Protein AF-A0AAU9XQN3-F1 (afdb_monomer)

Mean predicted aligned error: 7.37 Å

Organism: NCBI:txid46732

pLDDT: mean 84.92, std 5.72, range [51.22, 92.38]

Sequence (133 aa):
MNLQELLLKATAKQPYDAEVAEVLKVYSEDLNPYQLEGQLVLLPQVAASNAFDTSRFNVDDLISFFQSIDEPHKLLLSEICMLGKLLLVIPATNAASERSFSALKRVKTYLRATTGDARLNHLMTLHVHRDRT

InterPro domains:
  IPR008906 HAT, C-terminal dimerisation domain [PF05699] (82-129)
  IPR052958 Interferon-induced PKR regulator [PTHR46289] (53-132)

Solvent-accessible surface area (backbone atoms only — not comparable to full-atom values): 7722 Å² total; per-residue (Å²): 138,55,70,66,54,34,56,49,25,33,38,52,72,45,92,41,70,70,46,50,54,56,47,46,72,75,40,52,91,81,50,58,68,75,59,38,56,57,36,46,68,46,43,36,57,58,39,46,74,70,72,44,59,48,89,73,63,45,72,69,53,52,54,51,47,66,70,70,54,52,72,74,56,46,66,70,32,44,56,59,53,48,53,51,51,49,65,65,43,48,62,57,52,50,53,52,49,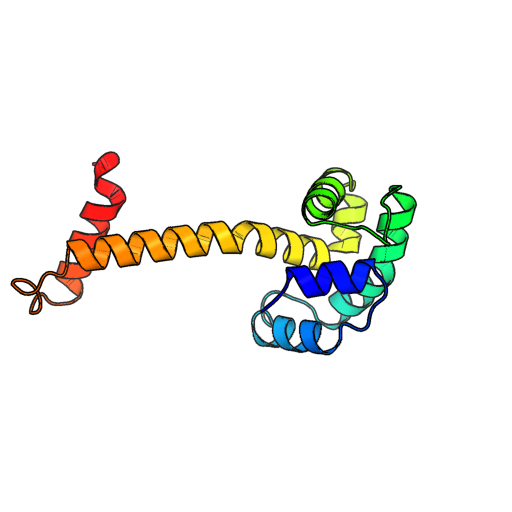51,51,50,53,54,48,45,56,69,70,54,35,84,94,44,65,84,59,53,68,72,64,46,51,54,52,47,54,52,62,77,43,50,93,80,109

Structure (mmCIF, N/CA/C/O backbone):
data_AF-A0AAU9XQN3-F1
#
_entry.id   AF-A0AAU9XQN3-F1
#
loop_
_atom_site.group_PDB
_atom_site.id
_atom_site.type_symbol
_atom_site.label_atom_id
_atom_site.label_alt_id
_atom_site.label_comp_id
_atom_site.label_asym_id
_atom_site.label_entity_id
_atom_site.label_seq_id
_atom_site.pdbx_PDB_ins_code
_atom_site.Cartn_x
_atom_site.Cartn_y
_atom_site.Cartn_z
_atom_site.occupancy
_atom_site.B_iso_or_equiv
_atom_site.auth_seq_id
_atom_site.auth_comp_id
_atom_site.auth_asym_id
_atom_site.auth_atom_id
_atom_site.pdbx_PDB_model_num
ATOM 1 N N . MET A 1 1 ? 2.549 -11.610 2.732 1.00 60.69 1 MET A N 1
ATOM 2 C CA . MET A 1 1 ? 2.180 -10.591 1.742 1.00 60.69 1 MET A CA 1
ATOM 3 C C . MET A 1 1 ? 3.193 -9.468 1.707 1.00 60.69 1 MET A C 1
ATOM 5 O O . MET A 1 1 ? 3.089 -8.503 2.458 1.00 60.69 1 MET A O 1
ATOM 9 N N . ASN A 1 2 ? 4.166 -9.595 0.813 1.00 74.12 2 ASN A N 1
ATOM 10 C CA . ASN A 1 2 ? 5.241 -8.623 0.684 1.00 74.12 2 ASN A CA 1
ATOM 11 C C . ASN A 1 2 ? 5.091 -7.839 -0.629 1.00 74.12 2 ASN A C 1
ATOM 13 O O . ASN A 1 2 ? 5.864 -8.006 -1.565 1.00 74.12 2 ASN A O 1
ATOM 17 N N . LEU A 1 3 ? 4.093 -6.947 -0.686 1.00 83.81 3 LEU A N 1
ATOM 18 C CA . LEU A 1 3 ? 3.914 -5.974 -1.784 1.00 83.81 3 LEU A CA 1
ATOM 19 C C . LEU A 1 3 ? 5.191 -5.169 -2.054 1.00 83.81 3 LEU A C 1
ATOM 21 O O . LEU A 1 3 ? 5.526 -4.861 -3.194 1.00 83.81 3 LEU A O 1
ATOM 25 N N . GLN A 1 4 ? 5.918 -4.854 -0.984 1.00 84.56 4 GLN A N 1
ATOM 26 C CA . GLN A 1 4 ? 7.221 -4.217 -1.066 1.00 84.56 4 GLN A CA 1
ATOM 27 C C . GLN A 1 4 ? 8.232 -5.100 -1.805 1.00 84.56 4 GLN A C 1
ATOM 29 O O . GLN A 1 4 ? 8.911 -4.617 -2.703 1.00 84.56 4 GLN A O 1
ATOM 34 N N . GLU A 1 5 ? 8.323 -6.389 -1.468 1.00 86.06 5 GLU A N 1
ATOM 35 C CA . GLU A 1 5 ? 9.248 -7.306 -2.142 1.00 86.06 5 GLU A CA 1
ATOM 36 C C . GLU A 1 5 ? 8.903 -7.470 -3.619 1.00 86.06 5 GLU A C 1
ATOM 38 O O . GLU A 1 5 ? 9.823 -7.518 -4.426 1.00 86.06 5 GLU A O 1
ATOM 43 N N . LEU A 1 6 ? 7.617 -7.474 -3.988 1.00 86.94 6 LEU A N 1
ATOM 44 C CA . LEU A 1 6 ? 7.200 -7.486 -5.391 1.00 86.94 6 LEU A CA 1
ATOM 45 C C . LEU A 1 6 ? 7.822 -6.315 -6.165 1.00 86.94 6 LEU A C 1
ATOM 47 O O . LEU A 1 6 ? 8.483 -6.524 -7.181 1.00 86.94 6 LEU A O 1
ATOM 51 N N . LEU A 1 7 ? 7.638 -5.085 -5.677 1.00 85.06 7 LEU A N 1
ATOM 52 C CA . LEU A 1 7 ? 8.134 -3.891 -6.365 1.00 85.06 7 LEU A CA 1
ATOM 53 C C . LEU A 1 7 ? 9.666 -3.823 -6.372 1.00 85.06 7 LEU A C 1
ATOM 55 O O . LEU A 1 7 ? 10.246 -3.455 -7.390 1.00 85.06 7 LEU A O 1
ATOM 59 N N . LEU A 1 8 ? 10.324 -4.222 -5.279 1.00 86.00 8 LEU A N 1
ATOM 60 C CA . LEU A 1 8 ? 11.788 -4.250 -5.195 1.00 86.00 8 LEU A CA 1
ATOM 61 C C . LEU A 1 8 ? 12.414 -5.337 -6.083 1.00 86.00 8 LEU A C 1
ATOM 63 O O . LEU A 1 8 ? 13.459 -5.122 -6.692 1.00 86.00 8 LEU A O 1
ATOM 67 N N . LYS A 1 9 ? 11.783 -6.508 -6.195 1.00 86.62 9 LYS A N 1
ATOM 68 C CA . LYS A 1 9 ? 12.234 -7.562 -7.114 1.00 86.62 9 LYS A CA 1
ATOM 69 C C . LYS A 1 9 ? 12.000 -7.160 -8.563 1.00 86.62 9 LYS A C 1
ATOM 71 O O . LYS A 1 9 ? 12.879 -7.379 -9.396 1.00 86.62 9 LYS A O 1
ATOM 76 N N . ALA A 1 10 ? 10.863 -6.526 -8.852 1.00 86.00 10 ALA A N 1
ATOM 77 C CA . ALA A 1 10 ? 10.559 -6.009 -10.177 1.00 86.00 10 ALA A CA 1
ATOM 78 C C . ALA A 1 10 ? 11.590 -4.962 -10.622 1.00 86.00 10 ALA A C 1
ATOM 80 O O . ALA A 1 10 ? 12.170 -5.124 -11.694 1.00 86.00 10 ALA A O 1
ATOM 81 N N . THR A 1 11 ? 11.904 -3.957 -9.791 1.00 83.31 11 THR A N 1
ATOM 82 C CA . THR A 1 11 ? 12.933 -2.938 -10.097 1.00 83.31 11 THR A CA 1
ATOM 83 C C . THR A 1 11 ? 14.315 -3.554 -10.311 1.00 83.31 11 THR A C 1
ATOM 85 O O . THR A 1 11 ? 15.015 -3.173 -11.251 1.00 83.31 11 THR A O 1
ATOM 88 N N . ALA A 1 12 ? 14.682 -4.545 -9.495 1.00 84.00 12 ALA A N 1
ATOM 89 C CA . ALA A 1 12 ? 15.958 -5.252 -9.571 1.00 84.00 12 ALA A CA 1
ATOM 90 C C . ALA A 1 12 ? 16.032 -6.313 -10.690 1.00 84.00 12 ALA A C 1
ATOM 92 O O . ALA A 1 12 ? 17.059 -6.982 -10.821 1.00 84.00 12 ALA A O 1
ATOM 93 N N . LYS A 1 13 ? 14.970 -6.486 -11.497 1.00 81.75 13 LYS A N 1
ATOM 94 C CA . LYS A 1 13 ? 14.850 -7.525 -12.543 1.00 81.75 13 LYS A CA 1
ATOM 95 C C . LYS A 1 13 ? 15.032 -8.959 -12.017 1.00 81.75 13 LYS A C 1
ATOM 97 O O . LYS A 1 13 ? 15.555 -9.826 -12.715 1.00 81.75 13 LYS A O 1
ATOM 102 N N . GLN A 1 14 ? 14.626 -9.203 -10.777 1.00 83.88 14 GLN A N 1
ATOM 103 C CA . GLN A 1 14 ? 14.620 -10.525 -10.152 1.00 83.88 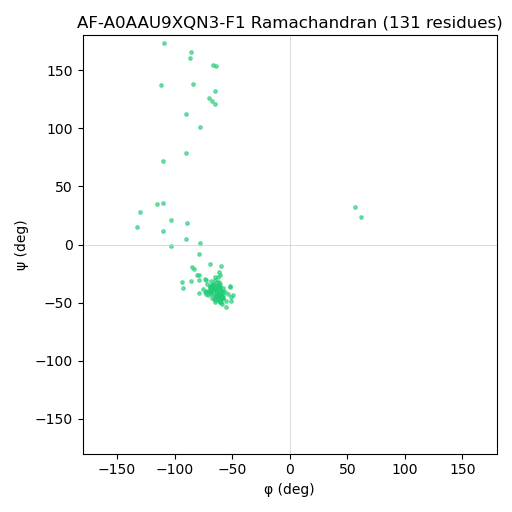14 GLN A CA 1
ATOM 104 C C . GLN A 1 14 ? 13.311 -11.270 -10.464 1.00 83.88 14 GLN A C 1
ATOM 106 O O . GLN A 1 14 ? 12.329 -10.626 -10.827 1.00 83.88 14 GLN A O 1
ATOM 111 N N . PRO A 1 15 ? 13.260 -12.608 -10.325 1.00 84.31 15 PRO A N 1
ATOM 112 C CA . PRO A 1 15 ? 12.004 -13.346 -10.457 1.00 84.31 15 PRO A CA 1
ATOM 113 C C . PRO A 1 15 ? 11.023 -12.953 -9.341 1.00 84.31 15 PRO A C 1
ATOM 115 O O . PRO A 1 15 ? 11.405 -12.926 -8.169 1.00 84.31 15 PRO A O 1
ATOM 118 N N . TYR A 1 16 ?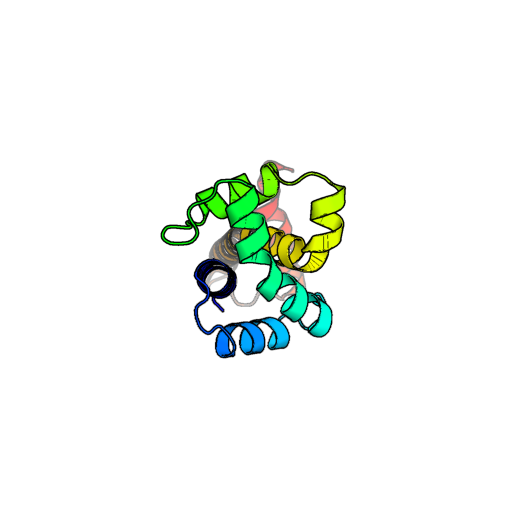 9.773 -12.662 -9.712 1.00 86.25 16 TYR A N 1
ATOM 119 C CA . TYR A 1 16 ? 8.720 -12.168 -8.809 1.00 86.25 16 TYR A CA 1
ATOM 120 C C . TYR A 1 16 ? 7.371 -12.909 -8.950 1.00 86.25 16 TYR A C 1
ATOM 122 O O . TYR A 1 16 ? 6.331 -12.428 -8.496 1.00 86.25 16 TYR A O 1
ATOM 130 N N . ASP A 1 17 ? 7.364 -14.079 -9.600 1.00 83.88 17 ASP A N 1
ATOM 131 C CA . ASP A 1 17 ? 6.136 -14.809 -9.959 1.00 83.88 17 ASP A CA 1
ATOM 132 C C . ASP A 1 17 ? 5.320 -15.251 -8.731 1.00 83.88 17 ASP A C 1
ATOM 134 O O . ASP A 1 17 ? 4.087 -15.247 -8.746 1.00 83.88 17 ASP A O 1
ATOM 138 N N . ALA A 1 18 ? 6.003 -15.611 -7.640 1.00 85.12 18 ALA A N 1
ATOM 139 C CA . ALA A 1 18 ? 5.359 -16.038 -6.401 1.00 85.12 18 ALA A CA 1
ATOM 140 C C . ALA A 1 18 ? 4.643 -14.869 -5.705 1.00 85.12 18 ALA A C 1
ATOM 142 O O . ALA A 1 18 ? 3.529 -15.023 -5.200 1.00 85.12 18 ALA A O 1
ATOM 143 N N . GLU A 1 19 ? 5.269 -13.695 -5.706 1.00 86.00 19 GLU A N 1
ATOM 144 C CA . GLU A 1 19 ? 4.749 -12.481 -5.092 1.00 86.00 19 GLU A CA 1
ATOM 145 C C . GLU A 1 19 ? 3.557 -11.933 -5.876 1.00 86.00 19 GLU A C 1
ATOM 147 O O . GLU A 1 19 ? 2.557 -11.550 -5.269 1.00 86.00 19 GLU A O 1
ATOM 152 N N . VAL A 1 20 ? 3.616 -11.954 -7.214 1.00 85.94 20 VAL A N 1
ATOM 153 C CA . VAL A 1 20 ? 2.475 -11.577 -8.067 1.00 85.94 20 VAL A CA 1
ATOM 154 C C . VAL A 1 20 ? 1.272 -12.470 -7.776 1.00 85.94 20 VAL A C 1
ATOM 156 O O . VAL A 1 20 ? 0.169 -11.963 -7.574 1.00 85.94 20 VAL A O 1
ATOM 159 N N . ALA A 1 21 ? 1.471 -13.788 -7.677 1.00 86.19 21 ALA A N 1
ATOM 160 C CA . ALA A 1 21 ? 0.389 -14.721 -7.377 1.00 86.19 21 ALA A CA 1
ATOM 161 C C . ALA A 1 21 ? -0.239 -14.479 -5.989 1.00 86.19 21 ALA A C 1
ATOM 163 O O . ALA A 1 21 ? -1.463 -14.543 -5.845 1.00 86.19 21 ALA A O 1
ATOM 164 N N . GLU A 1 22 ? 0.569 -14.175 -4.965 1.00 86.56 22 GLU A N 1
ATOM 165 C CA . GLU A 1 22 ? 0.059 -13.830 -3.630 1.00 86.56 22 GLU A CA 1
ATOM 166 C C . GLU A 1 22 ? -0.733 -12.512 -3.654 1.00 86.56 22 GLU A C 1
ATOM 168 O O . GLU A 1 22 ? -1.811 -12.427 -3.062 1.00 86.56 22 GLU A O 1
ATOM 173 N N . VAL A 1 23 ? -0.232 -11.501 -4.371 1.00 85.94 23 VAL A N 1
ATOM 174 C CA . VAL A 1 23 ? -0.876 -10.186 -4.493 1.00 85.94 23 VAL A CA 1
ATOM 175 C C . VAL A 1 23 ? -2.210 -10.281 -5.223 1.00 85.94 23 VAL A C 1
ATOM 177 O O . VAL A 1 23 ? -3.216 -9.793 -4.707 1.00 85.94 23 VAL A O 1
ATOM 180 N N . LEU A 1 24 ? -2.254 -10.975 -6.359 1.00 86.38 24 LEU A N 1
ATOM 181 C CA . LEU A 1 24 ? -3.484 -11.170 -7.125 1.00 86.38 24 LEU A CA 1
ATOM 182 C C . LEU A 1 24 ? -4.520 -12.001 -6.364 1.00 86.38 24 LEU A C 1
ATOM 184 O O . LEU A 1 24 ? -5.714 -11.777 -6.518 1.00 86.38 24 LEU A O 1
ATOM 188 N N . LYS A 1 25 ? -4.101 -12.930 -5.498 1.00 88.31 25 LYS A N 1
ATOM 189 C CA . LYS A 1 25 ? -5.045 -13.692 -4.669 1.00 88.31 25 LYS A CA 1
ATOM 190 C C . LYS A 1 25 ? -5.811 -12.801 -3.688 1.00 88.31 25 LYS A C 1
ATOM 192 O O . LYS A 1 25 ? -6.977 -13.068 -3.413 1.00 88.31 25 LYS A O 1
ATOM 197 N N . VAL A 1 26 ? -5.154 -11.786 -3.133 1.00 86.62 26 VAL A N 1
ATOM 198 C CA . VAL A 1 26 ? -5.721 -10.929 -2.081 1.00 86.62 26 VAL A CA 1
ATOM 199 C C . VAL A 1 26 ? -6.394 -9.681 -2.660 1.00 86.62 26 VAL A C 1
ATOM 201 O O . VAL A 1 26 ? -7.441 -9.293 -2.156 1.00 86.62 26 VAL A O 1
ATOM 204 N N . TYR A 1 27 ? -5.838 -9.091 -3.722 1.00 86.19 27 TYR A N 1
ATOM 205 C CA . TYR A 1 27 ? -6.318 -7.847 -4.346 1.00 86.19 27 TYR A CA 1
ATOM 206 C C . TYR A 1 27 ? -6.823 -8.061 -5.783 1.00 86.19 27 TYR A C 1
ATOM 208 O O . TYR A 1 27 ? -6.652 -7.203 -6.645 1.00 86.19 27 TYR A O 1
ATOM 216 N N . SER A 1 28 ? -7.437 -9.216 -6.059 1.00 84.25 28 SER A N 1
ATOM 217 C CA . SER A 1 28 ? -7.981 -9.556 -7.390 1.00 84.25 28 SER A CA 1
ATOM 218 C C . SER A 1 28 ? -9.066 -8.598 -7.882 1.00 84.25 28 SER A C 1
ATOM 220 O O . SER A 1 28 ? -9.258 -8.477 -9.087 1.00 84.25 28 SER A O 1
ATOM 222 N N . GLU A 1 29 ? -9.787 -7.945 -6.970 1.00 86.06 29 GLU A N 1
ATOM 223 C CA . GLU A 1 29 ? -10.834 -6.974 -7.312 1.00 86.06 29 GLU A CA 1
ATOM 224 C C . GLU A 1 29 ? -10.265 -5.592 -7.657 1.00 86.06 29 GLU A C 1
ATOM 226 O O . GLU A 1 29 ? -10.881 -4.849 -8.420 1.00 86.06 29 GLU A O 1
ATOM 231 N N . ASP A 1 30 ? -9.090 -5.262 -7.117 1.00 85.38 30 ASP A N 1
ATOM 232 C CA . ASP A 1 30 ? -8.474 -3.946 -7.270 1.00 85.38 30 ASP A CA 1
ATOM 233 C C . ASP A 1 30 ? -7.497 -3.899 -8.456 1.00 85.38 30 ASP A C 1
ATOM 235 O O . ASP A 1 30 ? -7.363 -2.858 -9.094 1.00 85.38 30 ASP A O 1
ATOM 239 N N . LEU A 1 31 ? -6.825 -5.015 -8.770 1.00 86.88 31 LEU A N 1
ATOM 240 C CA . LEU A 1 31 ? -5.714 -5.057 -9.727 1.00 86.88 31 LEU A CA 1
ATOM 241 C C . LEU A 1 31 ? -6.050 -5.821 -11.009 1.00 86.88 31 LEU A C 1
ATOM 243 O O . LEU A 1 31 ? -6.560 -6.943 -10.976 1.00 86.88 31 LEU A O 1
ATOM 247 N N . ASN A 1 32 ? -5.640 -5.270 -12.153 1.00 88.81 32 ASN A N 1
ATOM 248 C CA . ASN A 1 32 ? -5.733 -5.963 -13.440 1.00 88.81 32 ASN A CA 1
ATOM 249 C C . ASN A 1 32 ? -4.458 -6.779 -13.717 1.00 88.81 32 ASN A C 1
ATOM 251 O O . ASN A 1 32 ? -3.421 -6.182 -14.016 1.00 88.81 32 ASN A O 1
ATOM 255 N N . PRO A 1 33 ? -4.505 -8.127 -13.732 1.00 85.06 33 PRO A N 1
ATOM 256 C CA . PRO A 1 33 ? -3.301 -8.960 -13.833 1.00 85.06 33 PRO A CA 1
ATOM 257 C C . PRO A 1 33 ? -2.512 -8.717 -15.125 1.00 85.06 33 PRO A C 1
ATOM 259 O O . PRO A 1 33 ? -1.301 -8.527 -15.086 1.00 85.06 33 PRO A O 1
ATOM 262 N N . TYR A 1 34 ? -3.203 -8.623 -16.264 1.00 86.31 34 TYR A N 1
ATOM 263 C CA . TYR A 1 34 ? -2.563 -8.399 -17.565 1.00 86.31 34 TYR A CA 1
ATOM 264 C C . TYR A 1 34 ? -1.855 -7.041 -17.661 1.00 86.31 34 TYR A C 1
ATOM 266 O O . TYR A 1 34 ? -0.779 -6.933 -18.246 1.00 86.31 34 TYR A O 1
ATOM 274 N N . GLN A 1 35 ? -2.468 -5.990 -17.106 1.00 87.81 35 GLN A N 1
ATOM 275 C CA . GLN A 1 35 ? -1.871 -4.654 -17.109 1.00 87.81 35 GLN A CA 1
ATOM 276 C C . GLN A 1 35 ? -0.711 -4.586 -16.122 1.00 87.81 35 GLN A C 1
ATOM 278 O O . GLN A 1 35 ? 0.328 -4.015 -16.445 1.00 87.81 35 GLN A O 1
ATOM 283 N N . LEU A 1 36 ? -0.867 -5.213 -14.955 1.00 88.25 36 LEU A N 1
ATOM 284 C CA . LEU A 1 36 ? 0.156 -5.264 -13.929 1.00 88.25 36 LEU A CA 1
ATOM 285 C C . LEU A 1 36 ? 1.430 -5.944 -14.439 1.00 88.25 36 LEU A C 1
ATOM 287 O O . LEU A 1 36 ? 2.504 -5.366 -14.311 1.00 88.25 36 LEU A O 1
ATOM 291 N N . GLU A 1 37 ? 1.328 -7.116 -15.066 1.00 87.00 37 GLU A N 1
ATOM 292 C CA . GLU A 1 37 ? 2.491 -7.818 -15.627 1.00 87.00 37 GLU A CA 1
ATOM 293 C C . GLU A 1 37 ? 3.231 -6.962 -16.664 1.00 87.00 37 GLU A C 1
ATOM 295 O O . GLU A 1 37 ? 4.452 -6.805 -16.591 1.00 87.00 37 GLU A O 1
ATOM 300 N N . GLY A 1 38 ? 2.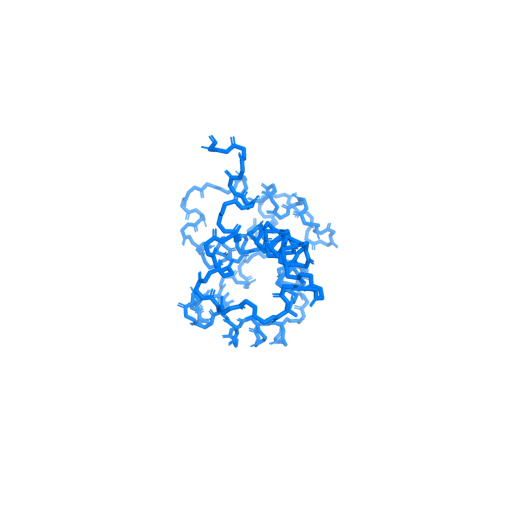498 -6.331 -17.588 1.00 87.62 38 GLY A N 1
ATOM 301 C CA . GLY A 1 38 ? 3.093 -5.434 -18.579 1.00 87.62 38 GLY A CA 1
ATOM 302 C C . GLY A 1 38 ? 3.784 -4.226 -17.941 1.00 87.62 38 GLY A C 1
ATOM 303 O O . GLY A 1 38 ? 4.899 -3.865 -18.322 1.00 87.62 38 GLY A O 1
ATOM 304 N N . GLN A 1 39 ? 3.155 -3.619 -16.935 1.00 89.94 39 GLN A N 1
ATOM 305 C CA . GLN A 1 39 ? 3.708 -2.468 -16.227 1.00 89.94 39 GLN A CA 1
ATOM 306 C C . GLN A 1 39 ? 4.948 -2.842 -15.397 1.00 89.94 39 GLN A C 1
ATOM 308 O O . GLN A 1 39 ? 5.934 -2.103 -15.426 1.00 89.94 39 GLN A O 1
ATOM 313 N N . LEU A 1 40 ? 4.954 -3.994 -14.715 1.00 87.81 40 LEU A N 1
ATOM 314 C CA . LEU A 1 40 ? 6.099 -4.478 -13.928 1.00 87.81 40 LEU A CA 1
ATOM 315 C C . LEU A 1 40 ? 7.348 -4.698 -14.792 1.00 87.81 40 LEU A C 1
ATOM 317 O O . LEU A 1 40 ? 8.459 -4.428 -14.339 1.00 87.81 40 LE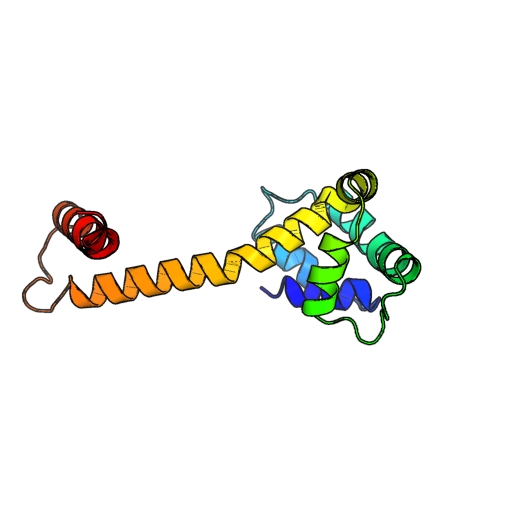U A O 1
ATOM 321 N N . VAL A 1 41 ? 7.181 -5.122 -16.048 1.00 88.75 41 VAL A N 1
ATOM 322 C CA . VAL A 1 41 ? 8.289 -5.262 -17.009 1.00 88.75 41 VAL A CA 1
ATOM 323 C C . VAL A 1 41 ? 8.862 -3.903 -17.430 1.00 88.75 41 VAL A C 1
ATOM 325 O O . VAL A 1 41 ? 10.073 -3.778 -17.631 1.00 88.75 41 VAL A O 1
ATOM 328 N N . LEU A 1 42 ? 8.018 -2.876 -17.551 1.00 87.25 42 LEU A N 1
ATOM 329 C CA . LEU A 1 42 ? 8.430 -1.519 -17.935 1.00 87.25 42 LEU A CA 1
ATOM 330 C C . LEU A 1 42 ? 9.061 -0.742 -16.772 1.00 87.25 42 LEU A C 1
ATOM 332 O O . LEU A 1 42 ? 9.888 0.144 -16.993 1.00 87.25 42 LEU A O 1
ATOM 336 N N . LEU A 1 43 ? 8.709 -1.090 -15.535 1.00 85.88 43 LEU A N 1
ATOM 337 C CA . LEU A 1 43 ? 9.106 -0.384 -14.318 1.00 85.88 43 LEU A CA 1
ATOM 338 C C . LEU A 1 43 ? 10.630 -0.129 -14.227 1.00 85.88 43 LEU A C 1
ATOM 340 O O . LEU A 1 43 ? 11.008 1.029 -14.033 1.00 85.88 43 LEU A O 1
ATOM 344 N N . PRO A 1 44 ? 11.535 -1.105 -14.455 1.00 85.00 44 PRO A N 1
ATOM 345 C CA . PRO A 1 44 ? 12.981 -0.865 -14.392 1.00 85.00 44 PRO A CA 1
ATOM 346 C C . PRO A 1 44 ? 13.485 0.131 -15.438 1.00 85.00 44 PRO A C 1
ATOM 348 O O . PRO A 1 44 ? 14.456 0.842 -15.192 1.00 85.00 44 PRO A O 1
ATOM 351 N N . GLN A 1 45 ? 12.852 0.174 -16.615 1.00 84.69 45 GLN A N 1
ATOM 352 C CA . GLN A 1 45 ? 13.229 1.101 -17.684 1.00 84.69 45 GLN A CA 1
ATOM 353 C C . GLN A 1 45 ? 12.841 2.533 -17.312 1.00 84.69 45 GLN A C 1
ATOM 355 O O . GLN A 1 45 ? 13.653 3.442 -17.467 1.00 84.69 45 GLN A O 1
ATOM 360 N N . VAL A 1 46 ? 11.639 2.714 -16.757 1.00 83.75 46 VAL A N 1
ATOM 361 C CA . VAL A 1 46 ? 11.150 4.022 -16.298 1.00 83.75 46 VAL A CA 1
ATOM 362 C C . VAL A 1 46 ? 11.925 4.507 -15.066 1.00 83.75 46 VAL A C 1
ATOM 364 O O . VAL A 1 46 ? 12.237 5.691 -14.941 1.00 83.75 46 VAL A O 1
ATOM 367 N N . ALA A 1 47 ? 12.297 3.600 -14.161 1.00 82.94 47 ALA A N 1
ATOM 368 C CA . ALA A 1 47 ? 13.153 3.930 -13.024 1.00 82.94 47 ALA A CA 1
ATOM 369 C C . ALA A 1 47 ? 14.547 4.389 -13.487 1.00 82.94 47 ALA A C 1
ATOM 371 O O . ALA A 1 47 ? 15.038 5.427 -13.040 1.00 82.94 47 ALA A O 1
ATOM 372 N N . ALA A 1 48 ? 15.152 3.673 -14.442 1.00 83.12 48 ALA A N 1
ATOM 373 C CA . ALA A 1 48 ? 16.449 4.038 -15.003 1.00 83.12 48 ALA A CA 1
ATOM 374 C C . ALA A 1 48 ? 16.415 5.377 -15.764 1.00 83.12 48 ALA A C 1
ATOM 376 O O . ALA A 1 48 ? 17.352 6.165 -15.642 1.00 83.12 48 ALA A O 1
ATOM 377 N N . SER A 1 49 ? 15.341 5.677 -16.511 1.00 82.25 49 SER A N 1
ATOM 378 C CA . SER A 1 49 ? 15.200 6.973 -17.196 1.00 82.25 49 SER A CA 1
ATOM 379 C C . SER A 1 49 ? 15.084 8.150 -16.229 1.00 82.25 49 SER A C 1
ATOM 381 O O . SER A 1 49 ? 15.520 9.249 -16.556 1.00 82.25 49 SER A O 1
ATOM 383 N N . ASN A 1 50 ? 14.554 7.914 -15.026 1.00 78.44 50 ASN A N 1
ATOM 384 C CA . ASN A 1 50 ? 14.453 8.908 -13.957 1.00 78.44 50 ASN A CA 1
ATOM 385 C C . ASN A 1 50 ? 15.693 8.938 -13.040 1.00 78.44 50 ASN A C 1
ATOM 387 O O . ASN A 1 50 ? 15.626 9.472 -11.936 1.00 78.44 50 ASN A O 1
ATOM 391 N N . ALA A 1 51 ? 16.823 8.384 -13.497 1.00 78.88 51 ALA A N 1
ATOM 392 C CA . ALA A 1 51 ? 18.112 8.370 -12.801 1.00 78.88 51 ALA A CA 1
ATOM 393 C C . ALA A 1 51 ? 18.129 7.630 -11.445 1.00 78.88 51 ALA A C 1
ATOM 395 O O . ALA A 1 51 ? 19.009 7.883 -10.621 1.00 78.88 51 ALA A O 1
ATOM 396 N N . PHE A 1 52 ? 17.209 6.685 -11.217 1.00 79.69 52 PHE A N 1
ATOM 397 C CA . PHE A 1 52 ? 17.249 5.818 -10.037 1.00 79.69 52 PHE A CA 1
ATOM 398 C C . PHE A 1 52 ? 18.180 4.619 -10.250 1.00 79.69 52 PHE A C 1
ATOM 400 O O . PHE A 1 52 ? 18.169 3.971 -11.302 1.00 79.69 52 PHE A O 1
ATOM 407 N N . ASP A 1 53 ? 18.960 4.281 -9.221 1.00 76.44 53 ASP A N 1
ATOM 408 C CA . ASP A 1 53 ? 19.799 3.085 -9.229 1.00 76.44 53 ASP A CA 1
ATOM 409 C C . ASP A 1 53 ? 18.950 1.837 -8.946 1.00 76.44 53 ASP A C 1
ATOM 411 O O . ASP A 1 53 ? 18.609 1.513 -7.809 1.00 76.44 53 ASP A O 1
ATOM 415 N N . THR A 1 54 ? 18.624 1.113 -10.015 1.00 71.44 54 THR A N 1
ATOM 416 C CA . THR A 1 54 ? 17.862 -0.147 -9.961 1.00 71.44 54 THR A CA 1
ATOM 417 C C . THR A 1 54 ? 18.532 -1.248 -9.131 1.00 71.44 54 THR A C 1
ATOM 419 O O . THR A 1 54 ? 17.849 -2.178 -8.709 1.00 71.44 54 THR A O 1
ATOM 422 N N . SER A 1 55 ? 19.838 -1.157 -8.847 1.00 70.44 55 SER A N 1
ATOM 423 C CA . SER A 1 55 ? 20.561 -2.158 -8.048 1.00 70.44 55 SER A CA 1
ATOM 424 C C . SER A 1 55 ? 20.433 -1.957 -6.532 1.00 70.44 55 SER A C 1
ATOM 426 O O . SER A 1 55 ? 20.636 -2.901 -5.766 1.00 70.44 55 SER A O 1
ATOM 428 N N . ARG A 1 56 ? 20.092 -0.738 -6.093 1.00 70.31 56 ARG A N 1
ATOM 429 C CA . ARG A 1 56 ? 19.994 -0.336 -4.677 1.00 70.31 56 ARG A CA 1
ATOM 430 C C . ARG A 1 56 ? 18.679 0.370 -4.356 1.00 70.31 56 ARG A C 1
ATOM 432 O O . ARG A 1 56 ? 18.628 1.190 -3.449 1.00 70.31 56 ARG A O 1
ATOM 439 N N . PHE A 1 57 ? 17.631 0.050 -5.100 1.00 75.00 57 PHE A N 1
ATOM 440 C CA . PHE A 1 57 ? 16.338 0.698 -4.954 1.00 75.00 57 PHE A CA 1
ATOM 441 C C . PHE A 1 57 ? 15.727 0.393 -3.578 1.00 75.00 57 PHE A C 1
ATOM 443 O O . PHE A 1 57 ? 15.525 -0.772 -3.232 1.00 75.00 57 PHE A O 1
ATOM 450 N N . ASN A 1 58 ? 15.447 1.428 -2.788 1.00 79.44 58 ASN A N 1
ATOM 451 C CA . ASN A 1 58 ? 14.826 1.321 -1.470 1.00 79.44 58 ASN A CA 1
ATOM 452 C C . ASN A 1 58 ? 13.377 1.850 -1.477 1.00 79.44 58 ASN A C 1
ATOM 454 O O . ASN A 1 58 ? 12.896 2.418 -2.453 1.00 79.44 58 ASN A O 1
ATOM 458 N N . VAL A 1 59 ? 12.659 1.683 -0.365 1.00 76.62 59 VAL A N 1
ATOM 459 C CA . VAL A 1 59 ? 11.288 2.193 -0.188 1.00 76.62 59 VAL A CA 1
ATOM 460 C C . VAL A 1 59 ? 11.228 3.719 -0.299 1.00 76.62 59 VAL A C 1
ATOM 462 O O . VAL A 1 59 ? 10.285 4.251 -0.878 1.00 76.62 59 VAL A O 1
ATOM 465 N N . ASP A 1 60 ? 12.244 4.428 0.192 1.00 80.44 60 ASP A N 1
ATOM 466 C CA . ASP A 1 60 ? 12.320 5.890 0.064 1.00 80.44 60 ASP A CA 1
ATOM 467 C C . ASP A 1 60 ? 12.491 6.323 -1.405 1.00 80.44 60 ASP A C 1
ATOM 469 O O . ASP A 1 60 ? 11.886 7.302 -1.857 1.00 80.44 60 ASP A O 1
ATOM 473 N N . ASP A 1 61 ? 13.239 5.540 -2.187 1.00 81.38 61 ASP A N 1
ATOM 474 C CA . ASP A 1 61 ? 13.383 5.741 -3.633 1.00 81.38 61 ASP A CA 1
ATOM 475 C C . ASP A 1 61 ? 12.063 5.473 -4.360 1.00 81.38 61 ASP A C 1
ATOM 477 O O . ASP A 1 61 ? 11.706 6.164 -5.305 1.00 81.38 61 ASP A O 1
ATOM 481 N N . LEU A 1 62 ? 11.281 4.513 -3.869 1.00 79.88 62 LEU A N 1
ATOM 482 C CA . LEU A 1 62 ? 9.957 4.181 -4.385 1.00 79.88 62 LEU A CA 1
ATOM 483 C C . LEU A 1 62 ? 8.972 5.347 -4.193 1.00 79.88 62 LEU A C 1
ATOM 485 O O . LEU A 1 62 ? 8.228 5.707 -5.108 1.00 79.88 62 LEU A O 1
ATOM 489 N N . ILE A 1 63 ? 9.001 5.983 -3.021 1.00 81.75 63 ILE A N 1
ATOM 490 C CA . ILE A 1 63 ? 8.167 7.154 -2.724 1.00 81.75 63 ILE A CA 1
ATOM 491 C C . ILE A 1 63 ? 8.599 8.353 -3.572 1.00 81.75 63 ILE A C 1
ATOM 493 O O . ILE A 1 63 ? 7.748 9.016 -4.167 1.00 81.75 63 ILE A O 1
ATOM 497 N N . SER A 1 64 ? 9.902 8.623 -3.660 1.00 84.81 64 SER A N 1
ATOM 498 C CA . SER A 1 64 ? 10.416 9.730 -4.475 1.00 84.81 64 SER A CA 1
ATOM 499 C C . SER A 1 64 ? 10.194 9.504 -5.973 1.00 84.81 64 SER A C 1
ATOM 501 O O . SER A 1 64 ? 9.869 10.454 -6.681 1.00 84.81 64 SER A O 1
ATOM 503 N N . PHE A 1 65 ? 10.251 8.257 -6.447 1.00 84.00 65 PHE A N 1
ATOM 504 C CA . PHE A 1 65 ? 9.846 7.867 -7.797 1.00 84.00 65 PHE A CA 1
ATOM 505 C C . PHE A 1 65 ? 8.376 8.212 -8.052 1.00 84.00 65 PHE A C 1
ATOM 507 O O . PHE A 1 65 ? 8.072 8.931 -8.996 1.00 84.00 65 PHE A O 1
ATOM 514 N N . PHE A 1 66 ? 7.445 7.810 -7.183 1.00 80.94 66 PHE A N 1
ATOM 515 C CA . PHE A 1 66 ? 6.034 8.176 -7.374 1.00 80.94 66 PHE A CA 1
ATOM 516 C C . PHE A 1 66 ? 5.763 9.681 -7.338 1.00 80.94 66 PHE A C 1
ATOM 518 O O . PHE A 1 66 ? 4.800 10.143 -7.955 1.00 80.94 66 PHE A O 1
ATOM 525 N N . GLN A 1 67 ? 6.583 10.440 -6.613 1.00 82.88 67 GLN A N 1
ATOM 526 C CA . GLN A 1 67 ? 6.483 11.896 -6.549 1.00 82.88 67 GLN A CA 1
ATOM 527 C C . GLN A 1 67 ? 7.081 12.589 -7.779 1.00 82.88 67 GLN A C 1
ATOM 529 O O . GLN A 1 67 ? 6.596 13.656 -8.146 1.00 82.88 67 GLN A O 1
ATOM 534 N N . SER A 1 68 ? 8.105 12.007 -8.407 1.00 82.62 68 SER A N 1
ATOM 535 C CA . SER A 1 68 ? 8.788 12.588 -9.570 1.00 82.62 68 SER A CA 1
ATOM 536 C C . SER A 1 68 ? 8.111 12.277 -10.905 1.00 82.62 68 SER A C 1
ATOM 538 O O . SER A 1 68 ? 8.347 12.972 -11.889 1.00 82.62 68 SER A O 1
ATOM 540 N N . ILE A 1 69 ? 7.264 11.250 -10.953 1.00 82.06 69 ILE A N 1
ATOM 541 C CA . ILE A 1 69 ? 6.528 10.858 -12.156 1.00 82.06 69 ILE A CA 1
ATOM 542 C C . ILE A 1 69 ? 5.443 11.895 -12.499 1.00 82.06 69 ILE A C 1
ATOM 544 O O . ILE A 1 69 ? 4.548 12.167 -11.696 1.00 82.06 69 ILE A O 1
ATOM 548 N N . ASP A 1 70 ? 5.470 12.404 -13.733 1.00 82.88 70 ASP A N 1
ATOM 549 C CA . ASP A 1 70 ? 4.417 13.258 -14.299 1.00 82.88 70 ASP A CA 1
ATOM 550 C C . ASP A 1 70 ? 3.086 12.509 -14.501 1.00 82.88 70 ASP A C 1
ATOM 552 O O . ASP A 1 70 ? 3.054 11.301 -14.736 1.00 82.88 70 ASP A O 1
ATOM 556 N N . GLU A 1 71 ? 1.960 13.227 -14.499 1.00 81.44 71 GLU A N 1
ATOM 557 C CA . GLU A 1 71 ? 0.623 12.631 -14.675 1.00 81.44 71 GLU A CA 1
ATOM 558 C C . GLU A 1 71 ? 0.437 11.668 -15.868 1.00 81.44 71 GLU A C 1
ATOM 560 O O . GLU A 1 71 ? -0.137 10.596 -15.663 1.00 81.44 71 GLU A O 1
ATOM 565 N N . PRO A 1 72 ? 0.928 11.937 -17.096 1.00 81.62 72 PRO A N 1
ATOM 566 C CA . PRO A 1 72 ? 0.823 10.964 -18.188 1.00 81.62 72 PRO A CA 1
ATOM 567 C C . PRO A 1 72 ? 1.530 9.639 -17.875 1.00 81.62 72 PRO A C 1
ATOM 569 O O . PRO A 1 72 ? 1.030 8.571 -18.221 1.00 81.62 72 PRO A O 1
ATOM 572 N N . HIS A 1 73 ? 2.664 9.683 -17.178 1.00 81.00 73 HIS A N 1
ATOM 573 C CA . HIS A 1 73 ? 3.380 8.481 -16.769 1.00 81.00 73 HIS A CA 1
ATOM 574 C C . HIS A 1 73 ? 2.658 7.743 -15.627 1.00 81.00 73 HIS A C 1
ATOM 576 O O . HIS A 1 73 ? 2.696 6.514 -15.589 1.00 81.00 73 HIS A O 1
ATOM 582 N N . LYS A 1 74 ? 1.928 8.448 -14.747 1.00 82.06 74 LYS A N 1
ATOM 583 C CA . LYS A 1 74 ? 1.065 7.809 -13.732 1.00 82.06 74 LYS A CA 1
ATOM 584 C C . LYS A 1 74 ? -0.108 7.058 -14.355 1.00 82.06 74 LYS A C 1
ATOM 586 O O . LYS A 1 74 ? -0.498 6.016 -13.838 1.00 82.06 74 LYS A O 1
ATOM 591 N N . LEU A 1 75 ? -0.656 7.557 -15.465 1.00 83.31 75 LEU A N 1
ATOM 592 C CA . LEU A 1 75 ? -1.695 6.848 -16.220 1.00 83.31 75 LEU A CA 1
ATOM 593 C C . LEU A 1 75 ? -1.148 5.581 -16.885 1.00 83.31 75 LEU A C 1
ATOM 595 O O . LEU A 1 75 ? -1.825 4.557 -16.894 1.00 83.31 75 LEU A O 1
ATOM 599 N N . LEU A 1 76 ? 0.081 5.636 -17.407 1.00 84.31 76 LEU A N 1
ATOM 600 C CA . LEU A 1 76 ? 0.752 4.474 -17.999 1.00 84.31 76 LEU A CA 1
ATOM 601 C C . LEU A 1 76 ? 1.111 3.402 -16.960 1.00 84.31 76 LEU A C 1
ATOM 603 O O . LEU A 1 76 ? 1.111 2.218 -17.287 1.00 84.31 76 LEU A O 1
ATOM 607 N N . LEU A 1 77 ? 1.405 3.814 -15.724 1.00 85.75 77 LEU A N 1
ATOM 608 C CA . LEU A 1 77 ? 1.786 2.947 -14.605 1.00 85.75 77 LEU A CA 1
ATOM 609 C C . LEU A 1 77 ? 0.682 2.875 -13.535 1.00 85.75 77 LEU A C 1
ATOM 611 O O . LEU A 1 77 ? 0.966 2.832 -12.337 1.00 85.75 77 LEU A O 1
ATOM 615 N N . SER A 1 78 ? -0.581 2.890 -13.963 1.00 88.38 78 SER A N 1
ATOM 616 C CA . SER A 1 78 ? -1.757 2.971 -13.088 1.00 88.38 78 SER A CA 1
ATOM 617 C C . SER A 1 78 ? -1.797 1.896 -11.996 1.00 88.38 78 SER A C 1
ATOM 619 O O . SER A 1 78 ? -2.092 2.210 -10.841 1.00 88.38 78 SER A O 1
ATOM 621 N N . GLU A 1 79 ? -1.463 0.650 -12.337 1.00 89.88 79 GLU A N 1
ATOM 622 C CA . GLU A 1 79 ? -1.482 -0.499 -11.425 1.00 89.88 79 GLU A CA 1
ATOM 623 C C . GLU A 1 79 ? -0.312 -0.411 -10.441 1.00 89.88 79 GLU A C 1
ATOM 625 O O . GLU A 1 79 ? -0.488 -0.605 -9.240 1.00 89.88 79 GLU A O 1
ATOM 630 N N . ILE A 1 80 ? 0.875 -0.004 -10.902 1.00 88.12 80 ILE A N 1
ATOM 631 C CA . ILE A 1 80 ? 2.023 0.235 -10.010 1.00 88.12 80 ILE A CA 1
ATOM 632 C C . ILE A 1 80 ? 1.718 1.379 -9.039 1.00 88.12 80 ILE A C 1
ATOM 634 O O . ILE A 1 80 ? 2.001 1.269 -7.847 1.00 88.12 80 ILE A O 1
ATOM 638 N N . CYS A 1 81 ? 1.096 2.465 -9.504 1.00 87.50 81 CYS A N 1
ATOM 639 C CA . CYS A 1 81 ? 0.642 3.547 -8.633 1.00 87.50 81 CYS A CA 1
ATOM 640 C C . CYS A 1 81 ? -0.401 3.067 -7.616 1.00 87.50 81 CYS A C 1
ATOM 642 O O . CYS A 1 81 ? -0.402 3.539 -6.477 1.00 87.50 81 CYS A O 1
ATOM 644 N N . MET A 1 82 ? -1.279 2.136 -7.992 1.00 88.88 82 MET A N 1
ATOM 645 C CA . MET A 1 82 ? -2.226 1.523 -7.064 1.00 88.88 82 MET A CA 1
ATOM 646 C C . MET A 1 82 ? -1.511 0.687 -5.998 1.00 88.88 82 MET A C 1
ATOM 648 O O . MET A 1 82 ? -1.759 0.890 -4.808 1.00 88.88 82 MET A O 1
ATOM 652 N N . LEU A 1 83 ? -0.557 -0.161 -6.396 1.00 88.38 83 LEU A N 1
ATOM 653 C CA . LEU A 1 83 ? 0.295 -0.918 -5.472 1.00 88.38 83 LEU A CA 1
ATOM 654 C C . LEU A 1 83 ? 1.068 0.003 -4.520 1.00 88.38 83 LEU A C 1
ATOM 656 O O . LEU A 1 83 ? 1.163 -0.272 -3.325 1.00 88.38 83 LEU A O 1
ATOM 660 N N . GLY A 1 84 ? 1.569 1.131 -5.026 1.00 87.06 84 GLY A N 1
ATOM 661 C CA . GLY A 1 84 ? 2.223 2.162 -4.227 1.00 87.06 84 GLY A CA 1
ATOM 662 C C . GLY A 1 84 ? 1.311 2.777 -3.169 1.00 87.06 84 GLY A C 1
ATOM 663 O O . GLY A 1 84 ? 1.685 2.879 -2.002 1.00 87.06 84 GLY A O 1
ATOM 664 N N . LYS A 1 85 ? 0.084 3.150 -3.550 1.00 87.81 85 LYS A N 1
ATOM 665 C CA . LYS A 1 85 ? -0.923 3.659 -2.603 1.00 87.81 85 LYS A CA 1
ATOM 666 C C . LYS A 1 85 ? -1.245 2.623 -1.534 1.00 87.81 85 LYS A C 1
ATOM 668 O O . LYS A 1 85 ? -1.301 2.958 -0.355 1.00 87.81 85 LYS A O 1
ATOM 673 N N . LEU A 1 86 ? -1.425 1.372 -1.939 1.00 88.44 86 LEU A N 1
ATOM 674 C CA . LEU A 1 86 ? -1.723 0.276 -1.034 1.00 88.44 86 LEU A CA 1
ATOM 675 C C . LEU A 1 86 ? -0.592 0.062 -0.017 1.00 88.44 86 LEU A C 1
ATOM 677 O O . LEU A 1 86 ? -0.858 -0.019 1.183 1.00 88.44 86 LEU A O 1
ATOM 681 N N . LEU A 1 87 ? 0.665 0.076 -0.472 1.00 86.69 87 LEU A N 1
ATOM 682 C CA . LEU A 1 87 ? 1.842 -0.004 0.395 1.00 86.69 87 LEU A CA 1
ATOM 683 C C . LEU A 1 87 ? 1.855 1.109 1.457 1.00 86.69 87 LEU A C 1
ATOM 685 O O . LEU A 1 87 ? 2.171 0.845 2.614 1.00 86.69 87 LEU A O 1
ATOM 689 N N . LEU A 1 88 ? 1.474 2.336 1.088 1.00 85.25 88 LEU A N 1
ATOM 690 C CA . LEU A 1 88 ? 1.414 3.475 2.014 1.00 85.25 88 LEU A CA 1
ATOM 691 C C . LEU A 1 88 ? 0.230 3.400 2.995 1.00 85.25 88 LEU A C 1
ATOM 693 O O . LEU A 1 88 ? 0.320 3.900 4.117 1.00 85.25 88 LEU A O 1
ATOM 697 N N . VAL A 1 89 ? -0.881 2.779 2.597 1.00 88.56 89 VAL A N 1
ATOM 698 C CA . VAL A 1 89 ? -2.117 2.705 3.397 1.00 88.56 89 VAL A CA 1
ATOM 699 C C . VAL A 1 89 ? -2.107 1.538 4.391 1.00 88.56 89 VAL A C 1
ATOM 701 O O . VAL A 1 89 ? -2.678 1.658 5.479 1.00 88.56 89 VAL A O 1
ATOM 704 N N . ILE A 1 90 ? -1.443 0.423 4.074 1.00 86.62 90 ILE A N 1
ATOM 705 C CA . ILE A 1 90 ? -1.393 -0.764 4.947 1.00 86.62 90 ILE A CA 1
ATOM 706 C C . ILE A 1 90 ? -0.870 -0.438 6.361 1.00 86.62 90 ILE A C 1
ATOM 708 O O . ILE A 1 90 ? -1.548 -0.785 7.330 1.00 86.62 90 ILE A O 1
ATOM 712 N N . PRO A 1 91 ? 0.258 0.276 6.550 1.00 85.19 91 PRO A N 1
ATOM 713 C CA . PRO A 1 91 ? 0.737 0.615 7.891 1.00 85.19 91 PRO A CA 1
ATOM 714 C C . PRO A 1 91 ? -0.269 1.454 8.690 1.00 85.19 91 PRO A C 1
ATOM 716 O O . PRO A 1 91 ? -0.478 1.218 9.880 1.00 85.19 91 PRO A O 1
ATOM 719 N N . ALA A 1 92 ? -0.931 2.411 8.033 1.00 87.62 92 ALA A N 1
ATOM 720 C CA . ALA A 1 92 ? -1.908 3.287 8.674 1.00 87.62 92 ALA A CA 1
ATOM 721 C C . ALA A 1 92 ? -3.177 2.529 9.099 1.00 87.62 92 ALA A C 1
ATOM 723 O O . ALA A 1 92 ? -3.682 2.725 10.207 1.00 87.62 92 ALA A O 1
ATOM 724 N N . THR A 1 93 ? -3.680 1.640 8.241 1.00 87.38 93 THR A N 1
ATOM 725 C CA . THR A 1 93 ? -4.859 0.810 8.536 1.00 87.38 93 THR A CA 1
ATOM 726 C C . THR A 1 93 ? -4.568 -0.224 9.622 1.00 87.38 93 THR A C 1
ATOM 728 O O . THR A 1 93 ? -5.374 -0.375 10.543 1.00 87.38 93 THR A O 1
ATOM 731 N N . ASN A 1 94 ? -3.387 -0.850 9.601 1.00 88.12 94 ASN A N 1
ATOM 732 C CA . ASN A 1 94 ? -2.940 -1.759 10.657 1.00 88.12 94 ASN A CA 1
ATOM 733 C C . ASN A 1 94 ? -2.858 -1.042 12.009 1.00 88.12 94 ASN A C 1
ATOM 735 O O . ASN A 1 94 ? -3.450 -1.506 12.982 1.00 88.12 94 ASN A O 1
ATOM 739 N N . ALA A 1 95 ? -2.236 0.140 12.064 1.00 88.31 95 ALA A N 1
ATOM 740 C CA . ALA A 1 95 ? -2.164 0.932 13.292 1.00 88.31 95 ALA A CA 1
ATOM 741 C C . ALA A 1 95 ? -3.557 1.338 13.821 1.00 88.31 95 ALA A C 1
ATOM 743 O O . ALA A 1 95 ? -3.803 1.329 15.032 1.00 88.31 95 ALA A O 1
ATOM 744 N N . ALA A 1 96 ? -4.500 1.677 12.934 1.00 87.56 96 ALA A N 1
ATOM 745 C CA . ALA A 1 96 ? -5.883 1.979 13.314 1.00 87.56 96 ALA A CA 1
ATOM 746 C C . ALA A 1 96 ? -6.624 0.745 13.867 1.00 87.56 96 ALA A C 1
ATOM 748 O O . ALA A 1 96 ? -7.376 0.851 14.846 1.00 87.56 96 ALA A O 1
ATOM 749 N N . SER A 1 97 ? -6.379 -0.427 13.279 1.00 88.31 97 SER A N 1
ATOM 750 C CA . SER A 1 97 ? -6.906 -1.713 13.739 1.00 88.31 97 SER A CA 1
ATOM 751 C C . SER A 1 97 ? -6.346 -2.084 15.117 1.00 88.31 97 SER A C 1
ATOM 753 O O . SER A 1 97 ? -7.108 -2.328 16.053 1.00 88.31 97 SER A O 1
ATOM 755 N N . GLU A 1 98 ? -5.025 -2.005 15.306 1.00 90.31 98 GLU A N 1
ATOM 756 C CA . GLU A 1 98 ? -4.357 -2.248 16.591 1.00 90.31 98 GLU A CA 1
ATOM 757 C C . GLU A 1 98 ? -4.865 -1.311 17.691 1.00 90.31 98 GLU A C 1
ATOM 759 O O . GLU A 1 98 ? -5.166 -1.752 18.806 1.00 90.31 98 GLU A O 1
ATOM 764 N N . ARG A 1 99 ? -5.034 -0.019 17.376 1.00 89.12 99 ARG A N 1
ATOM 765 C CA . ARG A 1 99 ? -5.642 0.953 18.294 1.00 89.12 99 ARG A CA 1
ATOM 766 C C . ARG A 1 99 ? -7.056 0.526 18.689 1.00 89.12 99 ARG A C 1
ATOM 768 O O . ARG A 1 99 ? -7.384 0.570 19.876 1.00 89.12 99 ARG A O 1
ATOM 775 N N . SER A 1 100 ? -7.871 0.092 17.729 1.00 90.12 100 SER A N 1
ATOM 776 C CA . SER A 1 100 ? -9.239 -0.384 17.970 1.00 90.12 100 SER A CA 1
ATOM 777 C C . SER A 1 100 ? -9.268 -1.638 18.849 1.00 90.12 100 SER A C 1
ATOM 779 O O . SER A 1 100 ? -10.031 -1.689 19.812 1.00 90.12 100 SER A O 1
ATOM 781 N N . PHE A 1 101 ? -8.395 -2.618 18.610 1.00 89.88 101 PHE A N 1
ATOM 782 C CA . PHE A 1 101 ? -8.287 -3.813 19.456 1.00 89.88 101 PHE A CA 1
ATOM 783 C C . PHE A 1 101 ? -7.760 -3.501 20.862 1.00 89.88 101 PHE A C 1
ATOM 785 O O . PHE A 1 101 ? -8.245 -4.058 21.850 1.00 89.88 101 PHE A O 1
ATOM 792 N N . SER A 1 102 ? -6.811 -2.573 20.983 1.00 91.19 102 SER A N 1
ATOM 793 C CA . SER A 1 102 ? -6.317 -2.091 22.277 1.00 91.19 102 SER A CA 1
ATOM 794 C C . SER A 1 102 ? -7.425 -1.398 23.075 1.00 91.19 102 SER A C 1
ATOM 796 O O . SER A 1 102 ? -7.621 -1.693 24.256 1.00 91.19 102 SER A O 1
ATOM 798 N N . ALA A 1 103 ? -8.214 -0.540 22.422 1.00 91.06 103 ALA A N 1
ATOM 799 C CA . ALA A 1 103 ? -9.414 0.059 23.000 1.00 91.06 103 ALA A CA 1
ATOM 800 C C . ALA A 1 103 ? -10.438 -1.009 23.417 1.00 91.06 103 ALA A C 1
ATOM 802 O O . ALA A 1 103 ? -10.951 -0.965 24.536 1.00 91.06 103 ALA A O 1
ATOM 803 N N . LEU A 1 104 ? -10.665 -2.024 22.578 1.00 91.12 104 LEU A N 1
ATOM 804 C CA . LEU A 1 104 ? -11.587 -3.121 22.870 1.00 91.12 104 LEU A CA 1
ATOM 805 C C . LEU A 1 104 ? -11.174 -3.877 24.127 1.00 91.12 104 LEU A C 1
ATOM 807 O O . LEU A 1 104 ? -12.011 -4.131 24.989 1.00 91.12 104 LEU A O 1
ATOM 811 N N . LYS A 1 105 ? -9.880 -4.163 24.279 1.00 89.94 105 LYS A N 1
ATOM 812 C CA . LYS A 1 105 ? -9.329 -4.806 25.475 1.00 89.94 105 LYS A CA 1
ATOM 813 C C . LYS A 1 105 ? -9.534 -3.968 26.743 1.00 89.94 105 LYS A C 1
ATOM 815 O O . LYS A 1 105 ? -9.715 -4.530 27.819 1.00 89.94 105 LYS A O 1
ATOM 820 N N . ARG A 1 106 ? -9.527 -2.633 26.637 1.00 89.38 106 ARG A N 1
ATOM 821 C CA . ARG A 1 106 ? -9.799 -1.723 27.768 1.00 89.38 106 ARG A CA 1
ATOM 822 C C . ARG A 1 106 ? -11.287 -1.657 28.117 1.00 89.38 106 ARG A C 1
ATOM 824 O O . ARG A 1 106 ? -11.629 -1.582 29.293 1.00 89.38 106 ARG A O 1
ATOM 831 N N . VAL A 1 107 ? -12.167 -1.677 27.115 1.00 89.56 107 VAL A N 1
ATOM 832 C CA . VAL A 1 107 ? -13.626 -1.580 27.302 1.00 89.56 107 VAL A CA 1
ATOM 833 C C . VAL A 1 107 ? -14.234 -2.920 27.740 1.00 89.56 107 VAL A C 1
ATOM 835 O O . VAL A 1 107 ? -15.082 -2.951 28.638 1.00 89.56 107 VAL A O 1
ATOM 838 N N . LYS A 1 108 ? -13.791 -4.035 27.146 1.00 89.19 108 LYS A N 1
ATOM 839 C CA . LYS A 1 108 ? -14.241 -5.401 27.448 1.00 89.19 108 LYS A CA 1
ATOM 840 C C . LYS A 1 108 ? -13.379 -6.012 28.555 1.00 89.19 108 LYS A C 1
ATOM 842 O O . LYS A 1 108 ? -12.475 -6.804 28.309 1.00 89.19 108 LYS A O 1
ATOM 847 N N . THR A 1 109 ? -13.669 -5.628 29.794 1.00 86.75 109 THR A N 1
ATOM 848 C CA . THR A 1 109 ? -13.031 -6.193 30.993 1.00 86.75 109 THR A CA 1
ATOM 849 C C . THR A 1 109 ? -13.744 -7.459 31.471 1.00 86.75 109 THR A C 1
ATOM 851 O O . THR A 1 109 ? -14.884 -7.713 31.086 1.00 86.75 109 THR A O 1
ATOM 854 N N . TYR A 1 110 ? -13.105 -8.235 32.355 1.00 84.56 110 TYR A N 1
ATOM 855 C CA . TYR A 1 110 ? -13.680 -9.461 32.935 1.00 84.56 110 TYR A CA 1
ATOM 856 C C . TYR A 1 110 ? -15.084 -9.238 33.526 1.00 84.56 110 TYR A C 1
ATOM 858 O O . TYR A 1 110 ? -16.017 -9.970 33.216 1.00 84.56 110 TYR A O 1
ATOM 866 N N . LEU A 1 111 ? -15.269 -8.151 34.282 1.00 82.31 111 LEU A N 1
ATOM 867 C CA . LEU A 1 111 ? -16.562 -7.785 34.878 1.00 82.31 111 LEU A CA 1
ATOM 868 C C . LEU A 1 111 ? -17.617 -7.340 33.849 1.00 82.31 111 LEU A C 1
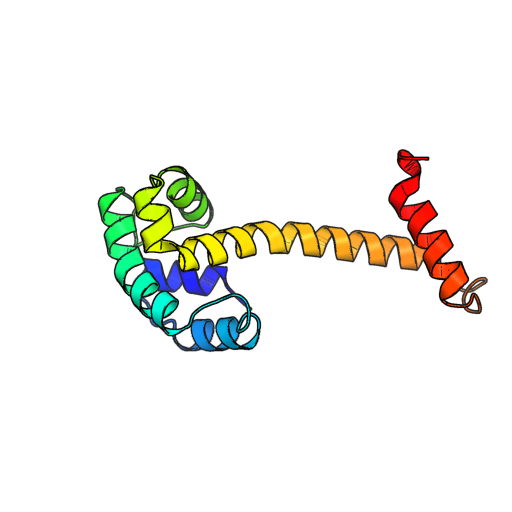ATOM 870 O O . LEU A 1 111 ? -18.801 -7.291 34.162 1.00 82.31 111 LEU A O 1
ATOM 874 N N . ARG A 1 112 ? -17.201 -6.992 32.626 1.00 81.62 112 ARG A N 1
ATOM 875 C CA . ARG A 1 112 ? -18.076 -6.574 31.519 1.00 81.62 112 ARG A CA 1
ATOM 876 C C . ARG A 1 112 ? -18.142 -7.611 30.397 1.00 81.62 112 ARG A C 1
ATOM 878 O O . ARG A 1 112 ? -18.682 -7.299 29.335 1.00 81.62 112 ARG A O 1
ATOM 885 N N . ALA A 1 113 ? -17.633 -8.824 30.622 1.00 79.81 113 ALA A N 1
ATOM 886 C CA . ALA A 1 113 ? -17.522 -9.865 29.603 1.00 79.81 113 ALA A CA 1
ATOM 887 C C . ALA A 1 113 ? -18.879 -10.305 29.021 1.00 79.81 113 ALA A C 1
ATOM 889 O O . ALA A 1 113 ? -18.922 -10.755 27.881 1.00 79.81 113 ALA A O 1
ATOM 890 N N . THR A 1 114 ? -19.975 -10.112 29.763 1.00 84.31 114 THR A N 1
ATOM 891 C CA . THR A 1 114 ? -21.355 -10.433 29.358 1.00 84.31 114 THR A CA 1
ATOM 892 C C . THR A 1 114 ? -22.083 -9.286 28.643 1.00 84.31 114 THR A C 1
ATOM 894 O O . THR A 1 114 ? -23.270 -9.400 28.345 1.00 84.31 114 THR A O 1
ATOM 897 N N . THR A 1 115 ? -21.411 -8.162 28.358 1.00 86.94 115 THR A N 1
ATOM 898 C CA . THR A 1 115 ? -22.024 -7.059 27.599 1.00 86.94 115 THR A CA 1
ATOM 899 C C . THR A 1 115 ? -22.283 -7.501 26.158 1.00 86.94 115 THR A C 1
ATOM 901 O O . THR A 1 115 ? -21.342 -7.877 25.467 1.00 86.94 115 THR A O 1
ATOM 904 N N . GLY A 1 116 ? -23.536 -7.416 25.699 1.00 89.31 116 GLY A N 1
ATOM 905 C CA . GLY A 1 116 ? -23.901 -7.744 24.317 1.00 89.31 116 GLY A CA 1
ATOM 906 C C . GLY A 1 116 ? -2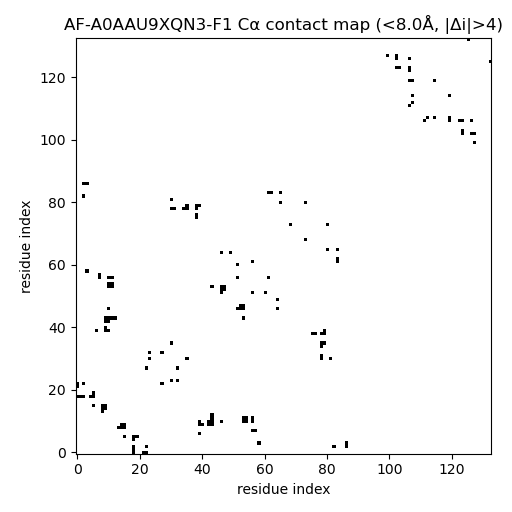3.260 -6.816 23.278 1.00 89.31 116 GLY A C 1
ATOM 907 O O . GLY A 1 116 ? -22.968 -5.649 23.566 1.00 89.31 116 GLY A O 1
ATOM 908 N N . ASP A 1 117 ? -23.087 -7.328 22.058 1.00 90.19 117 ASP A N 1
ATOM 909 C CA . ASP A 1 117 ? -22.305 -6.688 20.990 1.00 90.19 117 ASP A CA 1
ATOM 910 C C . ASP A 1 117 ? -22.801 -5.284 20.622 1.00 90.19 117 ASP A C 1
ATOM 912 O O . ASP A 1 117 ? -21.994 -4.376 20.434 1.00 90.19 117 ASP A O 1
ATOM 916 N N . ALA A 1 118 ? -24.119 -5.053 20.616 1.00 92.38 118 ALA A N 1
ATOM 917 C CA . ALA A 1 118 ? -24.690 -3.735 20.327 1.00 92.38 118 ALA A CA 1
ATOM 918 C C . ALA A 1 118 ? -24.204 -2.662 21.319 1.00 92.38 118 ALA A C 1
ATOM 920 O O . ALA A 1 118 ? -23.703 -1.606 20.930 1.00 92.38 118 ALA A O 1
ATOM 921 N N . ARG A 1 119 ? -24.280 -2.950 22.625 1.00 91.88 119 ARG A N 1
ATOM 922 C CA . ARG A 1 119 ? -23.824 -2.022 23.670 1.00 91.88 119 ARG A CA 1
ATOM 923 C C . ARG A 1 119 ? -22.305 -1.866 23.663 1.00 91.88 119 ARG A C 1
ATOM 925 O O . ARG A 1 119 ? -21.807 -0.774 23.934 1.00 91.88 119 ARG A O 1
ATOM 932 N N . LEU A 1 120 ? -21.576 -2.939 23.365 1.00 91.75 120 LEU A N 1
ATOM 933 C CA . LEU A 1 120 ? -20.123 -2.904 23.245 1.00 91.75 120 LEU A CA 1
ATOM 934 C C . LEU A 1 120 ? -19.681 -2.000 22.088 1.00 91.75 120 LEU A C 1
ATOM 936 O O . LEU A 1 120 ? -18.818 -1.153 22.297 1.00 91.75 120 LEU A O 1
ATOM 940 N N . ASN A 1 121 ? -20.317 -2.110 20.920 1.00 91.75 121 ASN A N 1
ATOM 941 C CA . ASN A 1 121 ? -20.036 -1.260 19.764 1.00 91.75 121 ASN A CA 1
ATOM 942 C C . ASN A 1 121 ? -20.268 0.221 20.082 1.00 91.75 121 ASN A C 1
ATOM 944 O O . ASN A 1 121 ? -19.385 1.035 19.830 1.00 91.75 121 ASN A O 1
ATOM 948 N N . HIS A 1 122 ? -21.385 0.574 20.729 1.00 91.88 122 HIS A N 1
ATOM 949 C CA . HIS A 1 122 ? -21.629 1.959 21.151 1.00 91.88 122 HIS A CA 1
ATOM 950 C C . HIS A 1 122 ? -20.561 2.482 22.125 1.00 91.88 122 HIS A C 1
ATOM 952 O O . HIS A 1 122 ? -20.065 3.596 21.960 1.00 91.88 122 HIS A O 1
ATOM 958 N N . LEU A 1 123 ? -20.161 1.678 23.119 1.00 91.00 123 LEU A N 1
ATOM 959 C CA . LEU A 1 123 ? -19.080 2.042 24.044 1.00 91.00 123 LEU A CA 1
ATOM 960 C C . LEU A 1 123 ? -17.737 2.208 23.325 1.00 91.00 123 LEU A C 1
ATOM 962 O O . LEU A 1 123 ? -16.973 3.106 23.671 1.00 91.00 123 LEU A O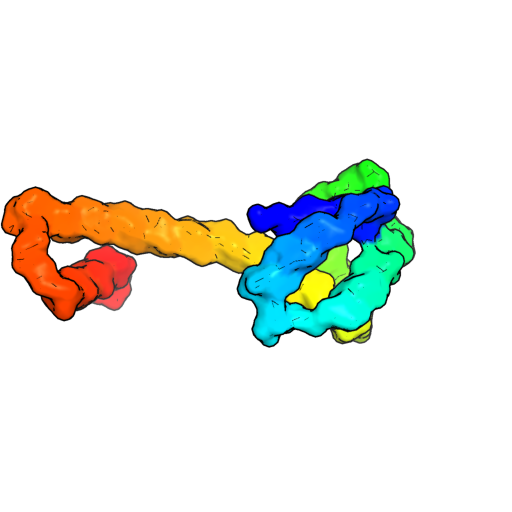 1
ATOM 966 N N . MET A 1 124 ? -17.456 1.366 22.332 1.00 92.06 124 MET A N 1
ATOM 967 C CA . MET A 1 124 ? -16.251 1.454 21.511 1.00 92.06 124 MET A CA 1
ATOM 968 C C . MET A 1 124 ? -16.219 2.733 20.680 1.00 92.06 124 MET A C 1
ATOM 970 O O . MET A 1 124 ? -15.202 3.422 20.692 1.00 92.06 124 MET A O 1
ATOM 974 N N . THR A 1 125 ? -17.327 3.101 20.029 1.00 90.69 125 THR A N 1
ATOM 975 C CA . THR A 1 125 ? -17.443 4.368 19.291 1.00 90.69 125 THR A CA 1
ATOM 976 C C . THR A 1 125 ? -17.189 5.566 20.207 1.00 90.69 125 THR A C 1
ATOM 978 O O . THR A 1 125 ? -16.396 6.438 19.858 1.00 90.69 125 THR A O 1
ATOM 981 N N . LEU A 1 126 ? -17.785 5.578 21.406 1.00 90.38 126 LEU A N 1
ATOM 982 C CA . LEU A 1 126 ? -17.554 6.628 22.407 1.00 90.38 126 LEU A CA 1
ATOM 983 C C . LEU A 1 126 ? -16.101 6.658 22.903 1.00 90.38 126 LEU A C 1
ATOM 985 O O . LEU A 1 126 ? -15.545 7.727 23.126 1.00 90.38 126 LEU A O 1
ATOM 989 N N . HIS A 1 127 ? -15.467 5.497 23.079 1.00 90.31 127 HIS A N 1
ATOM 990 C CA . HIS A 1 127 ? -14.091 5.419 23.567 1.00 90.31 127 HIS A CA 1
ATOM 991 C C . HIS A 1 127 ? -13.069 5.870 22.515 1.00 90.31 127 HIS A C 1
ATOM 993 O O . HIS A 1 127 ? -12.133 6.592 22.845 1.00 90.31 127 HIS A O 1
ATOM 999 N N . VAL A 1 128 ? -13.246 5.458 21.256 1.00 88.44 128 VAL A N 1
ATOM 1000 C CA . VAL A 1 128 ? -12.347 5.803 20.141 1.00 88.44 128 VAL A CA 1
ATOM 1001 C C . VAL A 1 128 ? -12.485 7.273 19.740 1.00 88.44 128 VAL A C 1
ATOM 1003 O O . VAL A 1 128 ? -11.496 7.895 19.361 1.00 88.44 128 VAL A O 1
ATOM 1006 N N . HIS A 1 129 ? -13.686 7.847 19.845 1.00 87.88 129 HIS A N 1
ATOM 1007 C CA . HIS A 1 129 ? -13.957 9.244 19.492 1.00 87.88 129 HIS A CA 1
ATOM 1008 C C . HIS A 1 129 ? -14.082 10.176 20.697 1.00 87.88 129 HIS A C 1
ATOM 1010 O O . HIS A 1 129 ? -14.620 11.269 20.551 1.00 87.88 129 HIS A O 1
ATOM 1016 N N . ARG A 1 130 ? -13.539 9.782 21.854 1.00 84.00 130 ARG A N 1
ATOM 1017 C CA . ARG A 1 130 ? -13.611 10.559 23.096 1.00 84.00 130 ARG A CA 1
ATOM 1018 C C . ARG A 1 130 ? -13.145 12.009 22.939 1.00 84.00 130 ARG A C 1
ATOM 1020 O O . ARG A 1 130 ? -13.720 12.881 23.562 1.00 84.00 130 ARG A O 1
ATOM 1027 N N . ASP A 1 131 ? -12.134 12.271 22.113 1.00 80.62 131 ASP A N 1
ATOM 1028 C CA . ASP A 1 131 ? -11.596 13.630 21.928 1.00 80.62 131 ASP A CA 1
ATOM 1029 C C . ASP A 1 131 ? -12.454 14.505 20.991 1.00 80.62 131 ASP A C 1
ATOM 1031 O O . ASP A 1 131 ? -12.196 15.696 20.839 1.00 80.62 131 ASP A O 1
ATOM 1035 N N . ARG A 1 132 ? -13.461 13.920 20.326 1.00 72.38 132 ARG A N 1
ATOM 1036 C CA . ARG A 1 132 ? -14.383 14.613 19.407 1.00 72.38 132 ARG A CA 1
ATOM 1037 C C . ARG A 1 132 ? -15.757 14.886 20.037 1.00 72.38 132 ARG A C 1
ATOM 1039 O O . ARG A 1 132 ? -16.605 15.458 19.355 1.00 72.38 132 ARG A O 1
ATOM 1046 N N . THR A 1 133 ? -15.978 14.460 21.282 1.00 51.22 133 THR A N 1
ATOM 1047 C CA . THR A 1 133 ? -17.232 14.574 22.051 1.00 51.22 133 THR A CA 1
ATOM 1048 C C . THR A 1 133 ? -16.962 15.168 23.419 1.00 51.22 133 THR A C 1
ATOM 1050 O O . THR A 1 133 ? -17.678 16.114 23.797 1.00 51.22 133 THR A O 1
#

Secondary structure (DSSP, 8-state):
--HHHHHHHHHTT---HHHHHHHHHHSTTT--HHHHHHHHHHHHHHHHHTT--TTS--HHHHHHHHHHS-HHHHHHTHHHHHHHHHH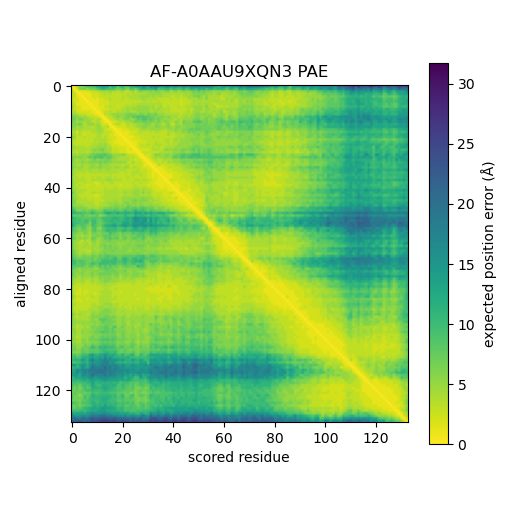HHHHHHHHHHHHHHHHHHHHS-GGGTT--HHHHHHHHHHHHTGGG-

Radius of gyration: 20.44 Å; Cα contacts (8 Å, |Δi|>4): 86; chains: 1; bounding box: 45×31×54 Å

Foldseek 3Di:
DPLVVQLLCLLLVHDRVVVLVVCCVVCVVPADSVLQVVLSNCSNVLCVVVVHDSNDDDLVNLVVSVVPDDPVVCVSNVRSVVSNVVVVVVVVVVVVVVVLVVLLPVQCDPVNVPPDPVVSVVVSVCSVCVVVD